Protein AF-A0A0D6M7P2-F1 (afdb_monomer_lite)

Foldseek 3Di:
DPQPQWLLNDGADLPDPVVLVVVLCVLCVVVVPDPAQDADEAPPSWDQDPVVRKIKHQADDHPCVVVVHDDSNDTKHKHFDDCVSFVRYAHNVRHTTGIMIMD

Secondary structure (DSSP, 8-state):
----B-TTSSBPP---HHHHHHHHHHHHTTTTT-SSPEEEPTTTTEEEETTTTEEEEESSSSGGG-TTT--TTSPPEEEE--TTTTTTEEETTSPBP-EEEE-

Radius of gyration: 12.99 Å; chains: 1; bounding box: 29×27×31 Å

Organism: NCBI:txid53326

pLDDT: mean 75.05, std 13.82, range [36.91, 90.62]

Structure (mmCIF, N/CA/C/O backbone):
data_AF-A0A0D6M7P2-F1
#
_entry.id   AF-A0A0D6M7P2-F1
#
loop_
_atom_site.group_PDB
_atom_site.id
_atom_site.type_symbol
_atom_site.label_atom_id
_atom_site.label_alt_id
_atom_site.label_comp_id
_atom_site.label_asym_id
_atom_site.label_entity_id
_atom_site.label_seq_id
_atom_site.pdbx_PDB_ins_code
_atom_site.Cartn_x
_atom_site.Cartn_y
_atom_site.Cartn_z
_atom_site.occupancy
_atom_site.B_iso_or_equiv
_atom_site.auth_seq_id
_atom_site.auth_comp_id
_atom_site.auth_asym_id
_atom_site.auth_atom_id
_atom_site.pdbx_PDB_model_num
ATOM 1 N N . LEU A 1 1 ? 9.434 -14.833 11.530 1.00 36.91 1 LEU A N 1
ATOM 2 C CA . LEU A 1 1 ? 9.952 -13.785 10.618 1.00 36.91 1 LEU A CA 1
ATOM 3 C C . LEU A 1 1 ? 9.422 -14.052 9.213 1.00 36.91 1 LEU A C 1
ATOM 5 O O . LEU A 1 1 ? 9.926 -14.940 8.533 1.00 36.91 1 LEU A O 1
ATOM 9 N N . ARG A 1 2 ? 8.345 -13.367 8.809 1.00 40.69 2 ARG A N 1
ATOM 10 C CA . ARG A 1 2 ? 7.773 -13.489 7.460 1.00 40.69 2 ARG A CA 1
ATOM 11 C C . ARG A 1 2 ? 8.734 -12.757 6.515 1.00 40.69 2 ARG A C 1
ATOM 13 O O . ARG A 1 2 ? 8.677 -11.542 6.406 1.00 40.69 2 ARG A O 1
ATOM 20 N N . LYS A 1 3 ? 9.690 -13.488 5.929 1.00 44.97 3 LYS A N 1
ATOM 21 C CA . LYS A 1 3 ? 10.562 -12.966 4.869 1.00 44.97 3 LYS A CA 1
ATOM 22 C C . LYS A 1 3 ? 9.652 -12.615 3.695 1.00 44.97 3 LYS A C 1
ATOM 24 O O . LYS A 1 3 ? 9.202 -13.532 3.007 1.00 44.97 3 LYS A O 1
ATOM 29 N N . PHE A 1 4 ? 9.354 -11.333 3.481 1.00 51.56 4 PHE A N 1
ATOM 30 C CA . PHE A 1 4 ? 8.883 -10.882 2.176 1.00 51.56 4 PHE A CA 1
ATOM 31 C C . PHE A 1 4 ? 9.994 -11.246 1.189 1.00 51.56 4 PHE A C 1
ATOM 33 O O . PHE A 1 4 ? 11.040 -10.613 1.138 1.00 51.56 4 PHE A O 1
ATOM 40 N N . ARG A 1 5 ? 9.842 -12.379 0.500 1.00 47.22 5 ARG A N 1
ATOM 41 C CA . ARG A 1 5 ? 10.670 -12.693 -0.664 1.00 47.22 5 ARG A CA 1
ATOM 42 C C . ARG A 1 5 ? 10.284 -11.655 -1.707 1.00 47.22 5 ARG A C 1
ATOM 44 O O . ARG A 1 5 ? 9.081 -11.485 -1.925 1.00 47.22 5 ARG A O 1
ATOM 51 N N . SER A 1 6 ? 11.246 -10.961 -2.318 1.00 48.38 6 SER A N 1
ATOM 52 C CA . SER A 1 6 ? 10.873 -10.157 -3.477 1.00 48.38 6 SER A CA 1
ATOM 53 C C . SER A 1 6 ? 10.255 -11.119 -4.495 1.00 48.38 6 SER A C 1
ATOM 55 O O . SER A 1 6 ? 10.723 -12.251 -4.682 1.00 48.38 6 SER A O 1
ATOM 57 N N . LEU A 1 7 ? 9.147 -10.710 -5.107 1.00 54.19 7 LEU A N 1
ATOM 58 C CA . LEU A 1 7 ? 8.507 -11.537 -6.125 1.00 54.19 7 LEU A CA 1
ATOM 59 C C . LEU A 1 7 ? 9.320 -11.575 -7.430 1.00 54.19 7 LEU A C 1
ATOM 61 O O . LEU A 1 7 ? 8.989 -12.365 -8.310 1.00 54.19 7 LEU A O 1
ATOM 65 N N . SER A 1 8 ? 10.391 -10.777 -7.537 1.00 49.91 8 SER A N 1
ATOM 66 C CA . SER A 1 8 ? 11.390 -10.829 -8.611 1.00 49.91 8 SER A CA 1
ATOM 67 C C . SER A 1 8 ? 12.516 -11.843 -8.344 1.00 49.91 8 SER A C 1
ATOM 69 O O . SER A 1 8 ? 13.375 -12.038 -9.200 1.00 49.91 8 SER A O 1
ATOM 71 N N . GLY A 1 9 ? 12.522 -12.528 -7.190 1.00 43.53 9 GLY A N 1
ATOM 72 C CA . GLY A 1 9 ? 13.552 -13.514 -6.830 1.00 43.53 9 GLY A CA 1
ATOM 73 C C . GLY A 1 9 ? 14.820 -12.913 -6.209 1.00 43.53 9 GLY A C 1
ATOM 74 O O . GLY A 1 9 ? 15.746 -13.651 -5.875 1.00 43.53 9 GLY A O 1
ATOM 75 N N . THR A 1 10 ? 14.851 -11.596 -6.008 1.00 42.91 10 THR A N 1
ATOM 76 C CA . THR A 1 10 ? 15.897 -10.849 -5.293 1.00 42.91 10 THR A CA 1
ATOM 77 C C . THR A 1 10 ? 15.545 -10.688 -3.797 1.00 42.91 10 THR A C 1
ATOM 79 O O . THR A 1 10 ? 14.422 -10.975 -3.367 1.00 42.91 10 THR A O 1
ATOM 82 N N . PRO A 1 11 ? 16.485 -10.291 -2.922 1.00 43.91 11 PRO A N 1
ATOM 83 C CA . PRO A 1 11 ? 16.151 -9.960 -1.538 1.00 43.91 11 PRO A CA 1
ATOM 84 C C . PRO A 1 11 ? 15.281 -8.696 -1.490 1.00 43.91 11 PRO A C 1
ATOM 86 O O . PRO A 1 11 ? 15.679 -7.662 -2.020 1.00 43.91 11 PRO A O 1
ATOM 89 N N . ALA A 1 12 ? 14.118 -8.751 -0.832 1.00 53.44 12 ALA A N 1
ATOM 90 C CA . ALA A 1 12 ? 13.419 -7.523 -0.464 1.00 53.44 12 ALA A CA 1
ATOM 91 C C . ALA A 1 12 ? 14.293 -6.775 0.550 1.00 53.44 12 ALA A C 1
ATOM 93 O O . ALA A 1 12 ? 14.725 -7.361 1.546 1.00 53.44 12 ALA A O 1
ATOM 94 N N . THR A 1 13 ? 14.594 -5.511 0.273 1.00 58.59 13 THR A N 1
ATOM 95 C CA . THR A 1 13 ? 15.290 -4.635 1.217 1.00 58.59 13 THR A CA 1
ATOM 96 C C . THR A 1 13 ? 14.264 -3.829 2.002 1.00 58.59 13 THR A C 1
ATOM 98 O O . THR A 1 13 ? 13.183 -3.532 1.490 1.00 58.59 13 THR A O 1
ATOM 101 N N . ASP A 1 14 ? 14.615 -3.431 3.225 1.00 56.84 14 ASP A N 1
ATOM 102 C CA . ASP A 1 14 ? 13.766 -2.584 4.074 1.00 56.84 14 ASP A CA 1
ATOM 103 C C . ASP A 1 14 ? 13.599 -1.151 3.520 1.00 56.84 14 ASP A C 1
ATOM 105 O O . ASP A 1 14 ? 12.937 -0.321 4.134 1.00 56.84 14 ASP A O 1
ATOM 109 N N . GLY A 1 15 ? 14.177 -0.831 2.355 1.00 60.78 15 GLY A N 1
ATOM 110 C CA . GLY A 1 15 ? 14.172 0.516 1.789 1.00 60.78 15 GLY A CA 1
ATOM 111 C C . GLY A 1 15 ? 15.006 1.512 2.605 1.00 60.78 15 GLY A C 1
ATOM 112 O O . GLY A 1 15 ? 15.829 1.139 3.438 1.00 60.78 15 GLY A O 1
ATOM 113 N N . ASN A 1 16 ? 14.820 2.807 2.339 1.00 71.25 16 ASN A N 1
ATOM 114 C CA . ASN A 1 16 ? 15.399 3.888 3.140 1.00 71.25 16 ASN A CA 1
ATOM 115 C C . ASN A 1 16 ? 14.328 4.412 4.108 1.00 71.25 16 ASN A C 1
ATOM 117 O O . ASN A 1 16 ? 13.244 4.785 3.664 1.00 71.25 16 ASN A O 1
ATOM 121 N N . ASN A 1 17 ? 14.642 4.503 5.405 1.00 71.56 17 ASN A N 1
ATOM 122 C CA . ASN A 1 17 ? 13.694 4.939 6.440 1.00 71.56 17 ASN A CA 1
ATOM 123 C C . ASN A 1 17 ? 13.040 6.300 6.156 1.00 71.56 17 ASN A C 1
ATOM 125 O O . ASN A 1 17 ? 11.849 6.462 6.404 1.00 71.56 17 ASN A O 1
ATOM 129 N N . VAL A 1 18 ? 13.790 7.266 5.614 1.00 74.56 18 VAL A N 1
ATOM 130 C CA . VAL A 1 18 ? 13.264 8.596 5.265 1.00 74.56 18 VAL A CA 1
ATOM 131 C C . VAL A 1 18 ? 12.247 8.479 4.136 1.00 74.56 18 VAL A C 1
ATOM 133 O O . VAL A 1 18 ? 11.162 9.050 4.214 1.00 74.56 18 VAL A O 1
ATOM 136 N N . THR A 1 19 ? 12.568 7.690 3.110 1.00 72.12 19 THR A N 1
ATOM 137 C CA . THR A 1 19 ? 11.655 7.430 1.996 1.00 72.12 19 THR A CA 1
ATOM 138 C C . THR A 1 19 ? 10.413 6.687 2.471 1.00 72.12 19 THR A C 1
ATOM 140 O O . THR A 1 19 ? 9.315 7.083 2.107 1.00 72.12 19 THR A O 1
ATOM 143 N N . ASN A 1 20 ? 10.551 5.672 3.323 1.00 70.81 20 ASN A N 1
ATOM 144 C CA . ASN A 1 20 ? 9.412 4.920 3.848 1.00 70.81 20 ASN A CA 1
ATOM 145 C C . ASN A 1 20 ? 8.471 5.807 4.667 1.00 70.81 20 ASN A C 1
ATOM 147 O O . ASN A 1 20 ? 7.266 5.762 4.449 1.00 70.81 20 ASN A O 1
ATOM 151 N N . ALA A 1 21 ? 9.012 6.649 5.553 1.00 72.75 21 ALA A N 1
ATOM 152 C CA . ALA A 1 21 ? 8.218 7.575 6.355 1.00 72.75 21 ALA A CA 1
ATOM 153 C C . ALA A 1 21 ? 7.514 8.631 5.487 1.00 72.75 21 ALA A C 1
ATOM 155 O O . ALA A 1 21 ? 6.351 8.959 5.722 1.00 72.75 21 ALA A O 1
ATOM 156 N N . GLU A 1 22 ? 8.193 9.149 4.461 1.00 76.50 22 GLU A N 1
ATOM 157 C CA . GLU A 1 22 ? 7.602 10.113 3.534 1.00 76.50 22 GLU A CA 1
ATOM 158 C C . GLU A 1 22 ? 6.499 9.480 2.679 1.00 76.50 22 GLU A C 1
ATOM 160 O O . GLU A 1 22 ? 5.433 10.067 2.517 1.00 76.50 22 GLU A O 1
ATOM 165 N N . ILE A 1 23 ? 6.726 8.268 2.179 1.00 74.75 23 ILE A N 1
ATOM 166 C CA . ILE A 1 23 ? 5.744 7.489 1.425 1.00 74.75 23 ILE A CA 1
ATOM 167 C C . ILE A 1 23 ? 4.538 7.146 2.283 1.00 74.75 23 ILE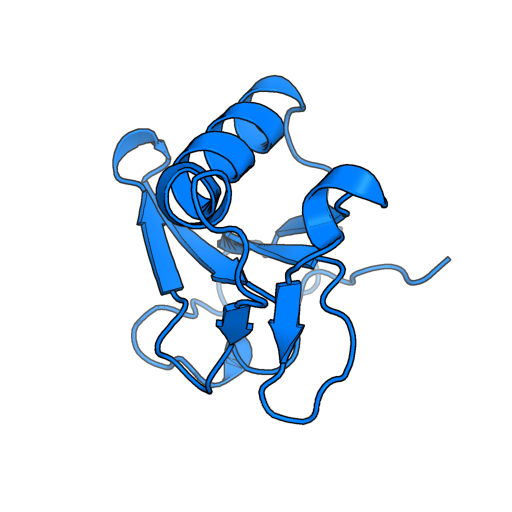 A C 1
ATOM 169 O O . ILE A 1 23 ? 3.409 7.349 1.839 1.00 74.75 23 ILE A O 1
ATOM 173 N N . TYR A 1 24 ? 4.774 6.658 3.501 1.00 74.94 24 TYR A N 1
ATOM 174 C CA . TYR A 1 24 ? 3.719 6.400 4.464 1.00 74.94 24 TYR A CA 1
ATOM 175 C C . TYR A 1 24 ? 2.892 7.671 4.648 1.00 74.94 24 TYR A C 1
ATOM 177 O O . TYR A 1 24 ? 1.703 7.661 4.357 1.00 74.94 24 TYR A O 1
ATOM 185 N N . ARG A 1 25 ? 3.535 8.804 4.961 1.00 76.06 25 ARG A N 1
ATOM 186 C CA . ARG A 1 25 ? 2.856 10.095 5.107 1.00 76.06 25 ARG A CA 1
ATOM 187 C C . ARG A 1 25 ? 2.054 10.490 3.867 1.00 76.06 25 ARG A C 1
ATOM 189 O O . ARG A 1 25 ? 0.952 10.981 4.038 1.00 76.06 25 ARG A O 1
ATOM 196 N N . ILE A 1 26 ? 2.573 10.305 2.651 1.00 74.62 26 ILE A N 1
ATOM 197 C CA . ILE A 1 26 ? 1.882 10.668 1.399 1.00 74.62 26 ILE A CA 1
ATOM 198 C C . ILE A 1 26 ? 0.634 9.808 1.190 1.00 74.62 26 ILE A C 1
ATOM 200 O O . ILE A 1 26 ? -0.436 10.341 0.903 1.00 74.62 26 ILE A O 1
ATOM 204 N N . ILE A 1 27 ? 0.758 8.491 1.353 1.00 72.75 27 ILE A N 1
ATOM 205 C CA . ILE A 1 27 ? -0.352 7.554 1.146 1.00 72.75 27 ILE A CA 1
ATOM 206 C C . ILE A 1 27 ? -1.392 7.714 2.254 1.00 72.75 27 ILE A C 1
ATOM 208 O O . ILE A 1 27 ? -2.593 7.661 1.999 1.00 72.75 27 ILE A O 1
ATOM 212 N N . THR A 1 28 ? -0.942 7.949 3.487 1.00 68.88 28 THR A N 1
ATOM 213 C C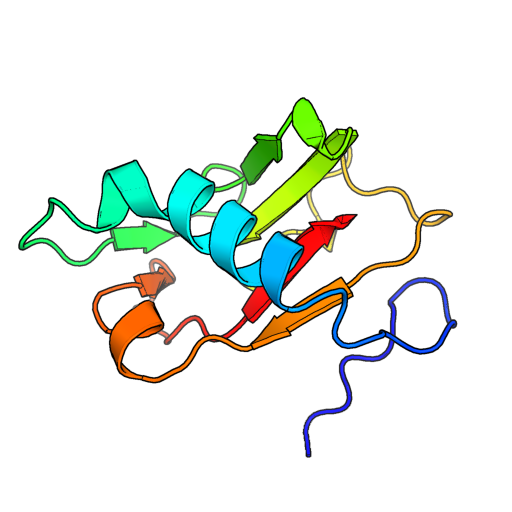A . THR A 1 28 ? -1.818 8.039 4.649 1.00 68.88 28 THR A CA 1
ATOM 214 C C . THR A 1 28 ? -2.230 9.454 5.012 1.00 68.88 28 THR A C 1
ATOM 216 O O . THR A 1 28 ? -3.021 9.606 5.932 1.00 68.88 28 THR A O 1
ATOM 219 N N . GLN A 1 29 ? -1.790 10.507 4.317 1.00 66.25 29 GLN A N 1
ATOM 220 C CA . GLN A 1 29 ? -2.266 11.867 4.611 1.00 66.25 29 GLN A CA 1
ATOM 221 C C . GLN A 1 29 ? -3.787 11.982 4.439 1.00 66.25 29 GLN A C 1
ATOM 223 O O . GLN A 1 29 ? -4.423 12.749 5.146 1.00 66.25 29 GLN A O 1
ATOM 228 N N . GLN A 1 30 ? -4.374 11.170 3.555 1.00 54.66 30 GLN A N 1
ATOM 229 C CA . GLN A 1 30 ? -5.826 11.052 3.386 1.00 54.66 30 GLN A CA 1
ATOM 230 C C . GLN A 1 30 ? -6.495 10.161 4.454 1.00 54.66 30 GLN A C 1
ATOM 232 O O . GLN A 1 30 ? -7.687 10.292 4.708 1.00 54.66 30 GLN A O 1
ATOM 237 N N . LEU A 1 31 ? -5.728 9.261 5.078 1.00 57.84 31 LEU A N 1
ATOM 238 C CA . LEU A 1 31 ? -6.158 8.318 6.120 1.00 57.84 31 LEU A CA 1
ATOM 239 C C . LEU A 1 31 ? -6.120 8.933 7.528 1.00 57.84 31 LEU A C 1
ATOM 241 O O . LEU A 1 31 ? -6.965 8.626 8.365 1.00 57.84 31 LEU A O 1
ATOM 245 N N . LEU A 1 32 ? -5.111 9.765 7.800 1.00 55.06 32 LEU A N 1
ATOM 246 C CA . LEU A 1 32 ? -4.764 10.262 9.135 1.00 55.06 32 LEU A CA 1
ATOM 247 C C . LEU A 1 32 ? -5.767 11.287 9.687 1.00 55.06 32 LEU A C 1
ATOM 249 O O . LEU A 1 32 ? -5.882 11.400 10.904 1.00 55.06 32 LEU A O 1
ATOM 253 N N . ASP A 1 33 ? -6.529 11.964 8.824 1.00 54.62 33 ASP A N 1
ATOM 254 C CA . ASP A 1 33 ? -7.596 12.896 9.230 1.00 54.62 33 ASP A CA 1
ATOM 255 C C . ASP A 1 33 ? -8.951 12.200 9.488 1.00 54.62 33 ASP A C 1
ATOM 257 O O . ASP A 1 33 ? -9.930 12.837 9.883 1.00 54.62 33 ASP A O 1
ATOM 261 N N . GLY A 1 34 ? -9.040 10.880 9.283 1.00 53.75 34 GLY A N 1
ATOM 262 C CA . GLY A 1 34 ? -10.281 10.122 9.413 1.00 53.75 34 GLY A CA 1
ATOM 263 C C . GLY A 1 34 ? -10.409 9.389 10.748 1.00 53.75 34 GLY A C 1
ATOM 264 O O . GLY A 1 34 ? -9.698 8.424 11.014 1.00 53.75 34 GLY A O 1
ATOM 265 N N . PHE A 1 35 ? -11.434 9.721 11.537 1.00 58.88 35 PHE A N 1
ATOM 266 C CA . PHE A 1 35 ? -11.934 8.869 12.634 1.00 58.88 35 PHE A CA 1
ATOM 267 C C . PHE A 1 35 ? -12.527 7.522 12.146 1.00 58.88 35 PHE A C 1
ATOM 269 O O . PHE A 1 35 ? -13.048 6.746 12.946 1.00 58.88 35 PHE A O 1
ATOM 276 N N . ALA A 1 36 ? -12.482 7.241 10.839 1.00 67.94 36 ALA A N 1
ATOM 277 C CA . ALA A 1 36 ? -13.100 6.091 10.195 1.00 67.94 36 ALA A CA 1
ATOM 278 C C . ALA A 1 36 ? -12.075 4.997 9.855 1.00 67.94 36 ALA A C 1
ATOM 280 O O . ALA A 1 36 ? -10.947 5.272 9.451 1.00 67.94 36 ALA A O 1
ATOM 281 N N . ILE A 1 37 ? -12.501 3.739 9.979 1.00 74.75 37 ILE A N 1
ATOM 282 C CA . ILE A 1 37 ? -11.736 2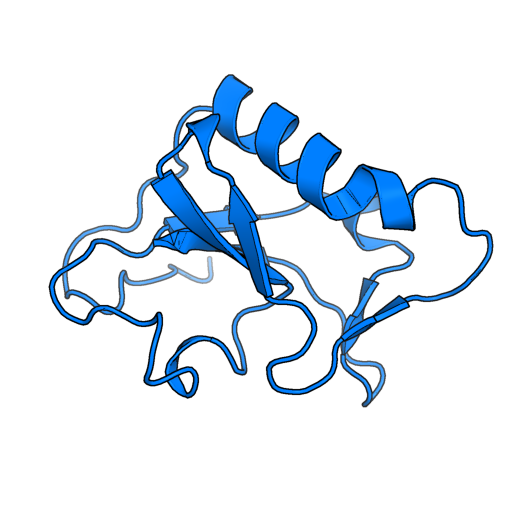.583 9.501 1.00 74.75 37 ILE A CA 1
ATOM 283 C C . ILE A 1 37 ? -11.705 2.628 7.971 1.00 74.75 37 ILE A C 1
ATOM 285 O O . ILE A 1 37 ? -12.756 2.573 7.329 1.00 74.75 37 ILE A O 1
ATOM 289 N N . TRP A 1 38 ? -10.512 2.669 7.388 1.00 81.19 38 TRP A N 1
ATOM 290 C CA . TRP A 1 38 ? -10.333 2.579 5.948 1.00 81.19 38 TRP A CA 1
ATOM 291 C C . TRP A 1 38 ? -10.289 1.125 5.511 1.00 81.19 38 TRP A C 1
ATOM 293 O O . TRP A 1 38 ? -9.524 0.310 6.037 1.00 81.19 38 TRP A O 1
ATOM 303 N N . ARG A 1 39 ? -11.127 0.813 4.524 1.00 87.19 39 ARG A N 1
ATOM 304 C CA . ARG A 1 39 ? -11.275 -0.527 3.968 1.00 87.19 39 ARG A CA 1
ATOM 305 C C . ARG A 1 39 ? -10.676 -0.569 2.578 1.00 87.19 39 ARG A C 1
ATOM 307 O O . ARG A 1 39 ? -11.221 0.023 1.651 1.00 87.19 39 ARG A O 1
ATOM 314 N N . VAL A 1 40 ? -9.577 -1.297 2.464 1.00 85.06 40 VAL A N 1
ATOM 315 C CA . VAL A 1 40 ? -8.856 -1.483 1.211 1.00 85.06 40 VAL A CA 1
ATOM 316 C C . VAL A 1 40 ? -9.583 -2.501 0.342 1.00 85.06 40 VAL A C 1
ATOM 318 O O . VAL A 1 40 ? -9.781 -3.654 0.754 1.00 85.06 40 VAL A O 1
ATOM 321 N N . LYS A 1 41 ? -9.954 -2.073 -0.866 1.00 84.75 41 LYS A N 1
ATOM 322 C CA . LYS A 1 41 ? -10.575 -2.912 -1.896 1.00 84.75 41 LYS A CA 1
ATOM 323 C C . LYS A 1 41 ? -9.514 -3.477 -2.836 1.00 84.75 41 LYS A C 1
ATOM 325 O O . LYS A 1 41 ? -8.378 -3.014 -2.905 1.00 84.75 41 LYS A O 1
ATOM 330 N N . MET A 1 42 ? -9.899 -4.465 -3.635 1.00 77.50 42 MET A N 1
ATOM 331 C CA . MET A 1 42 ? -9.074 -4.903 -4.761 1.00 77.50 42 MET A CA 1
ATOM 332 C C . MET A 1 42 ? -8.885 -3.720 -5.740 1.00 77.50 42 MET A C 1
ATOM 334 O O . MET A 1 42 ? -9.869 -3.137 -6.187 1.00 77.50 42 MET A O 1
ATOM 338 N N . PHE A 1 43 ? -7.630 -3.361 -6.045 1.00 64.94 43 PHE A N 1
ATOM 339 C CA . PHE A 1 43 ? -7.201 -2.367 -7.056 1.00 64.94 43 PHE A CA 1
ATOM 340 C C . PHE A 1 43 ? -7.419 -0.866 -6.796 1.00 64.94 43 PHE A C 1
ATOM 342 O O . PHE A 1 43 ? -6.820 -0.064 -7.508 1.00 64.94 43 PHE A O 1
ATOM 349 N N . ASN A 1 44 ? -8.204 -0.456 -5.799 1.00 64.31 44 ASN A N 1
ATOM 350 C CA . ASN A 1 44 ? -8.532 0.968 -5.601 1.00 64.31 44 ASN A CA 1
ATOM 351 C C . ASN A 1 44 ? -7.595 1.723 -4.648 1.00 64.31 44 ASN A C 1
ATOM 353 O O . ASN A 1 44 ? -7.649 2.945 -4.585 1.00 64.31 44 ASN A O 1
ATOM 357 N N . ASP A 1 45 ? -6.702 1.019 -3.954 1.00 78.25 45 ASP A N 1
ATOM 358 C CA . ASP A 1 45 ? -5.785 1.609 -2.968 1.00 78.25 45 ASP A CA 1
ATOM 359 C C . ASP A 1 45 ? -4.335 1.652 -3.471 1.00 78.25 45 ASP A C 1
ATOM 361 O O . ASP A 1 45 ? -3.374 1.564 -2.700 1.00 78.25 45 ASP A O 1
ATOM 365 N N . ARG A 1 46 ? -4.185 1.750 -4.799 1.00 85.31 46 ARG A N 1
ATOM 366 C CA . ARG A 1 46 ? -2.908 2.000 -5.465 1.00 85.31 46 ARG A CA 1
ATOM 367 C C . ARG A 1 46 ? -2.675 3.500 -5.584 1.00 85.31 46 ARG A C 1
ATOM 369 O O . ARG A 1 46 ? -3.463 4.209 -6.208 1.00 85.31 46 ARG A O 1
ATOM 376 N N . VAL A 1 47 ? -1.516 3.953 -5.127 1.00 84.94 47 VAL A N 1
ATOM 377 C CA . VAL A 1 47 ? -1.056 5.334 -5.294 1.00 84.94 47 VAL A CA 1
ATOM 378 C C . VAL A 1 47 ? 0.241 5.339 -6.093 1.00 84.94 47 VAL A C 1
ATOM 380 O O . VAL A 1 47 ? 1.205 4.669 -5.730 1.00 84.94 47 VAL A O 1
ATOM 383 N N . PHE A 1 48 ? 0.282 6.100 -7.187 1.00 85.12 48 PHE A N 1
ATOM 384 C CA . PHE A 1 48 ? 1.540 6.398 -7.868 1.00 85.12 48 PHE A CA 1
ATOM 385 C C . PHE A 1 48 ? 2.158 7.643 -7.239 1.00 85.12 48 PHE A C 1
ATOM 387 O O . PHE A 1 48 ? 1.527 8.699 -7.207 1.00 85.12 48 PHE A O 1
ATOM 394 N N . VAL A 1 49 ? 3.391 7.527 -6.746 1.00 83.19 49 VAL A N 1
ATOM 395 C CA . VAL A 1 49 ? 4.119 8.662 -6.172 1.00 83.19 49 VAL A CA 1
ATOM 396 C C . VAL A 1 49 ? 5.182 9.110 -7.163 1.00 83.19 49 VAL A C 1
ATOM 398 O O . VAL A 1 49 ? 6.206 8.452 -7.354 1.00 83.19 49 VAL A O 1
ATOM 401 N N . GLU A 1 50 ? 4.947 10.263 -7.787 1.00 82.06 50 GLU A N 1
ATOM 402 C CA . GLU A 1 50 ? 5.819 10.809 -8.832 1.00 82.06 50 GLU A CA 1
ATOM 403 C C . GLU A 1 50 ? 7.255 11.022 -8.337 1.00 82.06 50 GLU A C 1
ATOM 405 O O . GLU A 1 50 ? 8.204 10.670 -9.037 1.00 82.06 50 GLU A O 1
ATOM 410 N N . LYS A 1 51 ? 7.418 11.485 -7.089 1.00 77.38 51 LYS A N 1
ATOM 411 C CA . LYS A 1 51 ? 8.727 11.734 -6.464 1.00 77.38 51 LYS A CA 1
ATOM 412 C C . LYS A 1 51 ? 9.641 10.505 -6.485 1.00 77.38 51 LYS A C 1
ATOM 414 O O . LYS A 1 51 ? 10.847 10.644 -6.670 1.00 77.38 51 LYS A O 1
ATOM 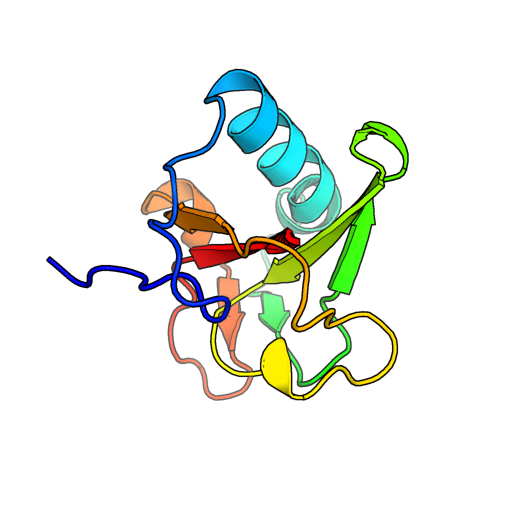419 N N . THR A 1 52 ? 9.085 9.309 -6.295 1.00 78.00 52 THR A N 1
ATOM 420 C CA . THR A 1 52 ? 9.849 8.054 -6.311 1.00 78.00 52 THR A CA 1
ATOM 421 C C . THR A 1 52 ? 9.707 7.291 -7.626 1.00 78.00 52 THR A C 1
ATOM 423 O O . THR A 1 52 ? 10.464 6.350 -7.849 1.00 78.00 52 THR A O 1
ATOM 426 N N . ARG A 1 53 ? 8.795 7.708 -8.519 1.00 84.81 53 ARG A N 1
ATOM 427 C CA . ARG A 1 53 ? 8.431 7.026 -9.777 1.00 84.81 53 ARG A CA 1
ATOM 428 C C . ARG A 1 53 ? 8.036 5.563 -9.561 1.00 84.81 53 ARG A C 1
ATOM 430 O O . ARG A 1 53 ? 8.386 4.681 -10.359 1.00 84.81 53 ARG A O 1
ATOM 437 N N . ARG A 1 54 ? 7.328 5.323 -8.457 1.00 83.56 54 ARG A N 1
ATOM 438 C CA . ARG A 1 54 ? 6.907 3.999 -8.002 1.00 83.56 54 ARG A CA 1
ATOM 439 C C . ARG A 1 54 ? 5.421 3.960 -7.702 1.00 83.56 54 ARG A C 1
ATOM 441 O O . ARG A 1 54 ? 4.823 4.963 -7.304 1.00 83.56 54 ARG A O 1
ATOM 448 N N . SER A 1 55 ? 4.861 2.777 -7.891 1.00 86.94 55 SER A N 1
ATOM 449 C CA . SER A 1 55 ? 3.503 2.455 -7.475 1.00 86.94 55 SER A CA 1
ATOM 450 C C . SER A 1 55 ? 3.540 1.848 -6.082 1.00 86.94 55 SER A C 1
ATOM 452 O O . SER A 1 55 ? 4.431 1.058 -5.768 1.00 86.94 55 SER A O 1
ATOM 454 N N . TYR A 1 56 ? 2.570 2.228 -5.260 1.00 87.44 56 TYR A N 1
ATOM 455 C CA . TYR A 1 56 ? 2.416 1.771 -3.889 1.00 87.44 56 TYR A CA 1
ATOM 456 C C . TYR A 1 56 ? 1.035 1.164 -3.710 1.00 87.44 56 TYR A C 1
ATOM 458 O O . TYR A 1 56 ? 0.054 1.729 -4.187 1.00 87.44 56 TYR A O 1
ATOM 466 N N . TRP A 1 57 ? 0.961 0.049 -2.994 1.00 88.81 57 TRP A N 1
ATOM 467 C CA . TRP A 1 57 ? -0.275 -0.650 -2.671 1.00 88.81 57 TRP A CA 1
ATOM 468 C C . TRP A 1 57 ? -0.373 -0.837 -1.161 1.00 88.81 57 TRP A C 1
ATOM 470 O O . TRP A 1 57 ? 0.590 -1.247 -0.507 1.00 88.81 57 TRP A O 1
ATOM 480 N N . LEU A 1 58 ? -1.553 -0.571 -0.609 1.00 88.12 58 LEU A N 1
ATOM 481 C CA . LEU A 1 58 ? -1.861 -0.905 0.776 1.00 88.12 58 LEU A CA 1
ATOM 482 C C . LEU A 1 58 ? -2.163 -2.404 0.867 1.00 88.12 58 LEU A C 1
ATOM 484 O O . LEU A 1 58 ? -3.215 -2.873 0.439 1.00 88.12 58 LEU A O 1
ATOM 488 N N . GLY A 1 59 ? -1.225 -3.168 1.420 1.00 87.56 59 GLY A N 1
ATOM 489 C CA . GLY A 1 59 ? -1.361 -4.607 1.591 1.00 87.56 59 GLY A CA 1
ATOM 490 C C . GLY A 1 59 ? -0.753 -5.467 0.482 1.00 87.56 59 GLY A C 1
ATOM 491 O O . GLY A 1 59 ? -0.478 -5.052 -0.641 1.00 87.56 59 GLY A O 1
ATOM 492 N N . ASP A 1 60 ? -0.541 -6.730 0.836 1.00 86.31 60 ASP A N 1
ATOM 493 C CA . ASP A 1 60 ? 0.156 -7.757 0.067 1.00 86.31 60 ASP A CA 1
ATOM 494 C C . ASP A 1 60 ? -0.761 -8.657 -0.777 1.00 86.31 60 ASP A C 1
ATOM 496 O O . ASP A 1 60 ? -0.274 -9.424 -1.609 1.00 86.31 60 ASP A O 1
ATOM 500 N N . ARG A 1 61 ? -2.085 -8.597 -0.593 1.00 88.00 61 ARG A N 1
ATOM 501 C CA . ARG A 1 61 ? -3.005 -9.569 -1.212 1.00 88.00 61 ARG A CA 1
ATOM 502 C C . ARG A 1 61 ? -3.196 -9.381 -2.706 1.00 88.00 61 ARG A C 1
ATOM 504 O O . ARG A 1 61 ? -3.255 -10.367 -3.446 1.00 88.00 61 ARG A O 1
ATOM 511 N N . TYR A 1 62 ? -3.342 -8.129 -3.128 1.00 83.12 62 TYR A N 1
ATOM 512 C CA . TYR A 1 62 ? -3.942 -7.815 -4.423 1.00 83.12 62 TYR A CA 1
ATOM 513 C C . TYR A 1 62 ? -2.984 -7.169 -5.421 1.00 83.12 62 TYR A C 1
ATOM 515 O O . TYR A 1 62 ? -3.253 -7.234 -6.615 1.00 83.12 62 TYR A O 1
ATOM 523 N N . TYR A 1 63 ? -1.843 -6.631 -4.981 1.00 82.25 63 TYR A N 1
ATOM 524 C CA . TYR A 1 63 ? -0.942 -5.873 -5.860 1.00 82.25 63 TYR A CA 1
ATOM 525 C C . TYR A 1 63 ? -0.442 -6.673 -7.078 1.00 82.25 63 TYR A C 1
ATOM 527 O O . TYR A 1 63 ? -0.351 -6.141 -8.173 1.00 82.25 63 TYR A O 1
ATOM 535 N N . ARG A 1 64 ? -0.195 -7.982 -6.930 1.00 82.00 64 ARG A N 1
ATOM 536 C CA . ARG A 1 64 ? 0.232 -8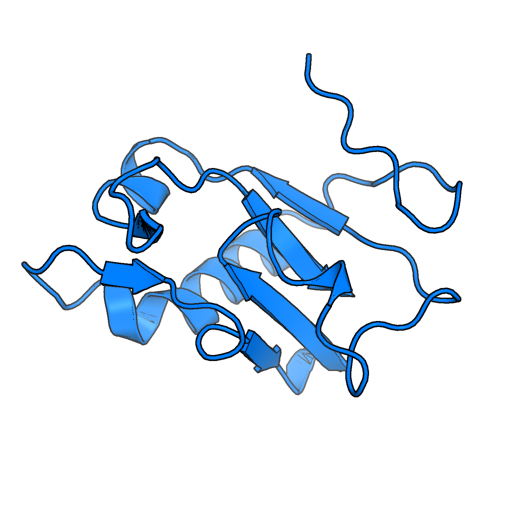.868 -8.034 1.00 82.00 64 ARG A CA 1
ATOM 537 C C . ARG A 1 64 ? -0.829 -9.102 -9.116 1.00 82.00 64 ARG A C 1
ATOM 539 O O . ARG A 1 64 ? -0.518 -9.703 -10.137 1.00 82.00 64 ARG A O 1
ATOM 546 N N . MET A 1 65 ? -2.080 -8.723 -8.858 1.00 83.94 65 MET A N 1
ATOM 547 C CA . MET A 1 65 ? -3.172 -8.820 -9.829 1.00 83.94 65 MET A CA 1
ATOM 548 C C . MET A 1 65 ? -3.347 -7.519 -10.627 1.00 83.94 65 MET A C 1
ATOM 550 O O . MET A 1 65 ? -4.158 -7.481 -11.547 1.00 83.94 65 MET A O 1
ATOM 554 N N . ASP A 1 66 ? -2.631 -6.450 -10.259 1.00 82.69 66 ASP A N 1
ATOM 555 C CA . ASP A 1 66 ? -2.662 -5.151 -10.934 1.00 82.69 66 ASP A CA 1
ATOM 556 C C . ASP A 1 66 ? -1.768 -5.203 -12.181 1.00 82.69 66 ASP A C 1
ATOM 558 O O . ASP A 1 66 ? -0.587 -4.865 -12.138 1.00 82.69 66 ASP A O 1
ATOM 562 N N . ASN A 1 67 ? -2.315 -5.708 -13.288 1.00 76.00 67 ASN A N 1
ATOM 563 C CA . ASN A 1 67 ? -1.540 -6.020 -14.495 1.00 76.00 67 ASN A CA 1
ATOM 564 C C . ASN A 1 67 ? -0.882 -4.799 -15.158 1.00 76.00 67 ASN A C 1
ATOM 566 O O . ASN A 1 67 ? 0.121 -4.966 -15.849 1.00 76.00 67 ASN A O 1
ATOM 570 N N . ASP A 1 68 ? -1.418 -3.597 -14.948 1.00 81.31 68 ASP A N 1
ATOM 571 C CA . ASP A 1 68 ? -0.931 -2.382 -15.610 1.00 81.31 68 ASP A CA 1
ATOM 572 C C . ASP A 1 6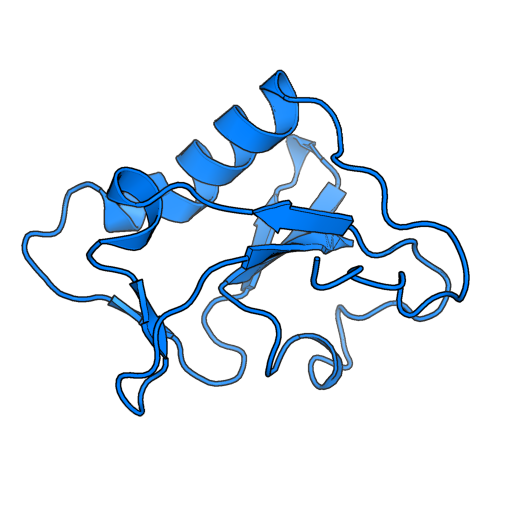8 ? 0.299 -1.790 -14.902 1.00 81.31 68 ASP A C 1
ATOM 574 O O . ASP A 1 68 ? 1.124 -1.113 -15.519 1.00 81.31 68 ASP A O 1
ATOM 578 N N . TYR A 1 69 ? 0.439 -2.050 -13.597 1.00 78.62 69 TYR A N 1
ATOM 579 C CA . TYR A 1 69 ? 1.451 -1.410 -12.749 1.00 78.62 69 TYR A CA 1
ATOM 580 C C . TYR A 1 69 ? 2.335 -2.389 -11.984 1.00 78.62 69 TYR A C 1
ATOM 582 O O . TYR A 1 69 ? 3.323 -1.961 -11.389 1.00 78.62 69 TYR A O 1
ATOM 590 N N . TYR A 1 70 ? 2.020 -3.683 -12.002 1.00 80.69 70 TYR A N 1
ATOM 591 C CA . TYR A 1 70 ? 2.901 -4.723 -11.496 1.00 80.69 70 TYR A CA 1
ATOM 592 C C . TYR A 1 70 ? 3.920 -5.123 -12.567 1.00 80.69 70 TYR A C 1
ATOM 594 O O . TYR A 1 70 ? 3.590 -5.728 -13.588 1.00 80.69 70 TYR A O 1
ATOM 602 N N . TRP A 1 71 ? 5.194 -4.835 -12.308 1.00 79.94 71 TRP A N 1
ATOM 603 C CA . TRP A 1 71 ? 6.284 -5.154 -13.229 1.00 79.94 71 TRP A CA 1
ATOM 604 C C . TRP A 1 71 ? 7.097 -6.312 -12.662 1.00 79.94 71 TRP A C 1
ATOM 606 O O . TRP A 1 71 ? 7.831 -6.146 -11.689 1.00 79.94 71 TRP A O 1
ATOM 616 N N . LYS A 1 72 ? 7.023 -7.488 -13.299 1.00 76.94 72 LYS A N 1
ATOM 617 C CA . LYS A 1 72 ? 7.791 -8.682 -12.882 1.00 76.94 72 LYS A CA 1
ATOM 618 C C . LYS A 1 72 ? 9.306 -8.451 -12.844 1.00 76.94 72 LYS A C 1
ATOM 620 O O . LYS A 1 72 ? 10.004 -9.115 -12.088 1.00 76.94 72 LYS A O 1
ATOM 625 N N . SER A 1 73 ? 9.805 -7.529 -13.665 1.00 77.50 73 SER A N 1
ATOM 626 C CA . SER A 1 73 ? 11.223 -7.173 -13.754 1.00 77.50 73 SER A CA 1
ATOM 627 C C . SER A 1 73 ? 11.677 -6.141 -12.718 1.00 77.50 73 SER A C 1
ATOM 629 O O . SER A 1 73 ? 12.875 -5.883 -12.629 1.00 77.50 73 SER A O 1
ATOM 631 N N . ARG A 1 74 ? 10.762 -5.530 -11.950 1.00 73.81 74 ARG A N 1
ATOM 632 C CA . ARG A 1 74 ? 11.109 -4.566 -10.899 1.00 73.81 74 ARG A CA 1
ATOM 633 C C . ARG A 1 74 ? 11.142 -5.225 -9.532 1.00 73.81 74 ARG A C 1
ATOM 635 O O . ARG A 1 74 ? 10.261 -6.010 -9.181 1.00 73.81 74 ARG A O 1
ATOM 642 N N . ASP A 1 75 ? 12.112 -4.812 -8.728 1.00 77.50 75 ASP A N 1
ATOM 643 C CA . ASP A 1 75 ? 12.185 -5.233 -7.338 1.00 77.50 75 ASP A CA 1
ATOM 644 C C . ASP A 1 75 ? 10.981 -4.735 -6.545 1.00 77.50 75 ASP A C 1
ATOM 646 O O . ASP A 1 75 ? 10.637 -3.551 -6.572 1.00 77.50 75 ASP A O 1
ATOM 650 N N . THR A 1 76 ? 10.351 -5.674 -5.842 1.00 80.19 76 THR A N 1
ATOM 651 C CA . THR A 1 76 ? 9.277 -5.400 -4.892 1.00 80.19 76 THR A CA 1
ATOM 652 C C . THR A 1 76 ? 9.870 -5.165 -3.511 1.00 80.19 76 THR A C 1
ATOM 654 O O . THR A 1 76 ? 10.581 -6.021 -2.979 1.00 80.19 76 THR A O 1
ATOM 657 N N . CYS A 1 77 ? 9.508 -4.045 -2.903 1.00 80.62 77 CYS A N 1
ATOM 658 C CA . CYS A 1 77 ? 9.801 -3.747 -1.511 1.00 80.62 77 CYS A CA 1
ATOM 659 C C . CYS A 1 77 ? 8.517 -3.803 -0.674 1.00 80.62 77 CYS A C 1
ATOM 661 O O . CYS A 1 77 ? 7.416 -3.580 -1.183 1.00 80.62 77 CYS A O 1
ATOM 663 N N . ALA A 1 78 ? 8.671 -4.095 0.616 1.00 83.00 78 ALA A N 1
ATOM 664 C CA . ALA A 1 78 ? 7.579 -4.125 1.579 1.00 83.00 78 ALA A CA 1
ATOM 665 C C . ALA A 1 78 ? 7.977 -3.318 2.814 1.00 83.00 78 ALA A C 1
ATOM 667 O O . ALA A 1 78 ? 8.935 -3.660 3.503 1.00 83.00 78 ALA A O 1
ATOM 668 N N . TYR A 1 79 ? 7.235 -2.252 3.091 1.00 83.06 79 TYR A N 1
ATOM 669 C CA . TYR A 1 79 ? 7.385 -1.467 4.305 1.00 83.06 79 TYR A CA 1
ATOM 670 C C . TYR A 1 79 ? 6.411 -1.976 5.367 1.00 83.06 79 TYR A C 1
ATOM 672 O O . TYR A 1 79 ? 5.194 -1.877 5.203 1.00 83.06 79 TYR A O 1
ATOM 680 N N . ARG A 1 80 ? 6.957 -2.526 6.456 1.00 84.75 80 ARG A N 1
ATOM 681 C CA . ARG A 1 80 ? 6.189 -3.013 7.604 1.00 84.75 80 ARG A CA 1
ATOM 682 C C . ARG A 1 80 ? 5.763 -1.839 8.485 1.00 84.75 80 ARG A C 1
ATOM 684 O O . ARG A 1 80 ? 6.604 -1.239 9.149 1.00 84.75 80 ARG A O 1
ATOM 691 N N . MET A 1 81 ? 4.463 -1.573 8.541 1.00 83.56 81 MET A N 1
ATOM 692 C CA . MET A 1 81 ? 3.891 -0.545 9.412 1.00 83.56 81 MET A CA 1
ATOM 693 C C . MET A 1 81 ? 3.901 -0.979 10.883 1.00 83.56 81 MET A C 1
ATOM 695 O O . MET A 1 81 ? 3.700 -2.157 11.213 1.00 83.56 81 MET A O 1
ATOM 699 N N . ASN A 1 82 ? 4.087 -0.014 11.781 1.00 83.31 82 ASN A N 1
ATOM 700 C CA . ASN A 1 82 ? 3.901 -0.190 13.217 1.00 83.31 82 ASN A CA 1
ATOM 701 C C . ASN A 1 82 ? 2.405 -0.200 13.599 1.00 83.31 82 ASN A C 1
ATOM 703 O O . ASN A 1 82 ? 1.515 -0.037 12.764 1.00 83.31 82 ASN A O 1
ATOM 707 N N . GLU A 1 83 ? 2.102 -0.455 14.874 1.00 84.75 83 GLU A N 1
ATOM 708 C CA . GLU A 1 83 ? 0.717 -0.604 15.346 1.00 84.75 83 GLU A CA 1
ATOM 709 C C . GLU A 1 83 ? -0.112 0.675 15.236 1.00 84.75 83 GLU A C 1
ATOM 711 O O . GLU A 1 83 ? -1.288 0.605 14.880 1.00 84.75 83 GLU A O 1
ATOM 716 N N . THR A 1 84 ? 0.502 1.827 15.502 1.00 83.81 84 THR A N 1
ATOM 717 C CA . THR A 1 84 ? -0.148 3.135 15.388 1.00 83.81 84 THR A CA 1
ATOM 718 C C . THR A 1 84 ? -0.488 3.434 13.936 1.00 83.81 84 THR A C 1
ATOM 720 O O . THR A 1 84 ? -1.602 3.856 13.639 1.00 83.81 84 THR A O 1
ATOM 723 N N . GLU A 1 85 ? 0.449 3.157 13.031 1.00 81.38 85 GLU A N 1
ATOM 724 C CA . GLU A 1 85 ? 0.314 3.409 11.598 1.00 81.38 85 GLU A CA 1
ATOM 725 C C . GLU A 1 85 ? -0.833 2.608 10.967 1.00 81.38 85 GLU A C 1
ATOM 727 O O . GLU A 1 85 ? -1.616 3.122 10.172 1.00 81.38 85 GLU A O 1
ATOM 732 N N . ARG A 1 86 ? -0.999 1.346 11.374 1.00 84.56 86 ARG A N 1
ATOM 733 C CA . ARG A 1 86 ? -2.022 0.453 10.805 1.00 84.56 86 ARG A CA 1
ATOM 734 C C . ARG A 1 86 ? -3.350 0.422 11.566 1.00 84.56 86 ARG A C 1
ATOM 736 O O . ARG A 1 86 ? -4.225 -0.359 11.199 1.00 84.56 86 ARG A O 1
ATOM 743 N N . ARG A 1 87 ? -3.514 1.207 12.640 1.00 84.62 87 ARG A N 1
ATOM 744 C CA . ARG A 1 87 ? -4.651 1.093 13.582 1.00 84.62 87 ARG A CA 1
ATOM 745 C C . ARG A 1 87 ? -6.023 1.122 12.896 1.00 84.62 87 ARG A C 1
ATOM 747 O O . ARG A 1 87 ? -6.920 0.401 13.323 1.00 84.62 87 ARG A O 1
ATOM 754 N N . ASN A 1 88 ? -6.163 1.919 11.838 1.00 84.06 88 ASN A N 1
ATOM 755 C CA . ASN A 1 88 ? -7.419 2.113 11.108 1.00 84.06 88 ASN A CA 1
ATOM 756 C C . ASN A 1 88 ? -7.385 1.534 9.685 1.00 84.06 88 ASN A C 1
ATOM 758 O O . ASN A 1 88 ? -8.235 1.890 8.873 1.00 84.06 88 ASN A O 1
ATOM 762 N N . LEU A 1 89 ? -6.419 0.664 9.369 1.00 85.50 89 LEU A N 1
ATOM 763 C CA . LEU A 1 89 ? -6.209 0.144 8.021 1.00 85.50 89 LEU A CA 1
ATOM 764 C C . LEU A 1 89 ? -6.461 -1.368 7.961 1.00 85.50 89 LEU A C 1
ATOM 766 O O . LEU A 1 89 ? -5.710 -2.175 8.518 1.00 85.50 89 LEU A O 1
ATOM 770 N N . VAL A 1 90 ? -7.516 -1.757 7.249 1.00 90.12 90 VAL A N 1
ATOM 771 C CA . VAL A 1 90 ? -7.923 -3.159 7.083 1.00 90.12 90 VAL A CA 1
ATOM 772 C C . VAL A 1 90 ? -8.319 -3.443 5.639 1.00 90.12 90 VAL A C 1
ATOM 774 O O . VAL A 1 90 ? -8.686 -2.543 4.885 1.00 90.12 90 VAL A O 1
ATOM 777 N N . TYR A 1 91 ? -8.289 -4.712 5.252 1.00 90.00 91 TYR A N 1
ATOM 778 C CA . TYR A 1 91 ? -8.963 -5.166 4.039 1.00 90.00 91 TYR A CA 1
ATOM 779 C C . TYR A 1 91 ? -10.490 -5.079 4.202 1.00 90.00 91 TYR A C 1
ATOM 781 O O . TYR A 1 91 ? -11.007 -5.017 5.320 1.00 90.00 91 TYR A O 1
ATOM 789 N N . GLU A 1 92 ? -11.240 -5.108 3.097 1.00 90.12 92 GLU A N 1
ATOM 790 C CA . GLU A 1 92 ? -12.715 -5.110 3.134 1.00 90.12 92 GLU A CA 1
ATOM 791 C C . GLU A 1 92 ? -13.318 -6.205 4.028 1.00 90.12 92 GLU A C 1
ATOM 793 O O . GLU A 1 92 ? -14.330 -5.957 4.685 1.00 90.12 92 GLU A O 1
ATOM 798 N N . ASP A 1 93 ? -12.668 -7.368 4.112 1.00 90.56 93 ASP A N 1
ATOM 799 C CA . ASP A 1 93 ? -13.060 -8.496 4.967 1.00 90.56 93 ASP A CA 1
ATOM 800 C C . ASP A 1 93 ? -12.685 -8.319 6.453 1.00 90.56 93 ASP A C 1
ATOM 802 O O . ASP A 1 93 ? -12.925 -9.205 7.270 1.00 90.56 93 ASP A O 1
ATOM 806 N N . GLY A 1 94 ? -12.123 -7.164 6.821 1.00 89.00 94 GLY A N 1
ATOM 807 C CA . GLY A 1 94 ? -11.745 -6.808 8.186 1.00 89.00 94 GLY A CA 1
ATOM 808 C C . GLY A 1 94 ? -10.380 -7.335 8.624 1.00 89.00 94 GLY A C 1
ATOM 809 O O . GLY A 1 94 ? -9.976 -7.083 9.760 1.00 89.00 94 GLY A O 1
ATOM 810 N N . ILE A 1 95 ? -9.644 -8.039 7.758 1.00 90.62 95 ILE A N 1
ATOM 811 C CA . ILE A 1 95 ? -8.323 -8.555 8.120 1.00 90.62 95 ILE A CA 1
ATOM 812 C C . ILE A 1 95 ? -7.305 -7.401 8.155 1.00 90.62 95 ILE A C 1
ATOM 814 O O . ILE A 1 95 ? -7.297 -6.572 7.239 1.00 90.62 95 ILE A O 1
ATOM 818 N N . PRO A 1 96 ? -6.425 -7.327 9.176 1.00 88.88 96 PRO A N 1
ATOM 819 C CA . PRO A 1 96 ? -5.445 -6.255 9.273 1.00 88.88 96 PRO A CA 1
ATOM 820 C C . PRO A 1 96 ? -4.485 -6.217 8.087 1.00 88.88 96 PRO A C 1
ATOM 822 O O . PRO A 1 96 ? -3.994 -7.251 7.622 1.00 88.88 96 PRO A O 1
ATOM 825 N N . ILE A 1 97 ? -4.163 -4.999 7.663 1.00 89.00 97 ILE A N 1
ATOM 826 C CA . ILE A 1 97 ? -3.071 -4.737 6.733 1.00 89.00 97 ILE A CA 1
ATOM 827 C C . ILE A 1 97 ? -1.842 -4.384 7.548 1.00 89.00 97 ILE A C 1
ATOM 829 O O . ILE A 1 97 ? -1.908 -3.637 8.522 1.00 89.00 97 ILE A O 1
ATOM 833 N N . TYR A 1 98 ? -0.707 -4.941 7.153 1.00 88.50 98 TYR A N 1
ATOM 834 C CA . TYR A 1 98 ? 0.536 -4.714 7.871 1.00 88.50 98 TYR A CA 1
ATOM 835 C C . TYR A 1 98 ? 1.633 -4.087 7.024 1.00 88.50 98 TYR A C 1
ATOM 837 O O . TYR A 1 98 ? 2.571 -3.525 7.581 1.00 88.50 98 TYR A O 1
ATOM 845 N N . ASP A 1 99 ? 1.544 -4.220 5.706 1.00 87.00 99 ASP A N 1
ATOM 846 C CA . ASP A 1 99 ? 2.647 -3.925 4.810 1.00 87.00 99 ASP A CA 1
ATOM 847 C C . ASP A 1 99 ? 2.159 -2.994 3.699 1.00 87.00 99 ASP A C 1
ATOM 849 O O . ASP A 1 99 ? 1.087 -3.212 3.131 1.00 87.00 99 ASP A O 1
ATOM 853 N N . ILE A 1 100 ? 2.942 -1.963 3.392 1.00 86.81 100 ILE A N 1
ATOM 854 C CA . ILE A 1 100 ? 2.810 -1.193 2.153 1.00 86.81 100 ILE A CA 1
ATOM 855 C C . ILE A 1 100 ? 3.775 -1.806 1.150 1.00 86.81 100 ILE A C 1
ATOM 857 O O . ILE A 1 100 ? 4.976 -1.894 1.409 1.00 86.81 100 ILE A O 1
ATOM 861 N N . ILE A 1 101 ? 3.256 -2.235 0.009 1.00 87.38 101 ILE A N 1
ATOM 862 C CA . ILE A 1 101 ? 4.053 -2.834 -1.059 1.00 87.38 101 ILE A CA 1
ATOM 863 C C . ILE A 1 101 ? 4.381 -1.769 -2.092 1.00 87.38 101 ILE A C 1
ATOM 865 O O . ILE A 1 101 ? 3.528 -0.935 -2.383 1.00 87.38 101 ILE A O 1
ATOM 869 N N . TYR A 1 102 ? 5.585 -1.796 -2.666 1.00 85.25 102 TYR A N 1
ATOM 870 C CA . TYR A 1 102 ? 5.934 -0.878 -3.748 1.00 85.25 102 TYR A CA 1
ATOM 871 C C . TYR A 1 102 ? 6.934 -1.428 -4.764 1.00 85.25 102 TYR A C 1
ATOM 873 O O . TYR A 1 102 ? 7.767 -2.278 -4.440 1.00 85.25 102 TYR A O 1
ATOM 881 N N . GLN A 1 103 ? 6.829 -0.918 -5.998 1.00 83.81 103 GLN A N 1
ATOM 882 C CA . GLN A 1 103 ? 7.669 -1.236 -7.163 1.00 83.81 103 GLN A CA 1
ATOM 883 C C . GLN A 1 103 ? 7.967 0.005 -8.001 1.00 83.81 103 GLN A C 1
ATOM 885 O O . GLN A 1 103 ? 7.072 0.855 -8.183 1.00 83.81 103 GLN A O 1
#

Sequence (103 aa):
LRKFRSLSGTPATDGNNVTNAEIYRIITQQLLDGFAIWRVKMFNDRVFVEKTRRSYWLGDRYYRMDNDYYWKSRDTCAYRMNETERRNLVYEDGIPIYDIIYQ